Protein AF-A0A7S3ADH3-F1 (afdb_monomer_lite)

Radius of gyration: 19.25 Å; chains: 1; bounding box: 58×41×51 Å

InterPro domains:
  IPR013261 Mitochondrial import inner membrane translocase subunit Tim21 [PF08294] (27-129)
  IPR038552 Tim21 IMS domain superfamily [G3DSA:3.10.450.320] (25-137)

Sequence (156 aa):
VIGAVSALLIIASGVYASRLLTFHVDDVYRAALRELRKHEQVEKALGGVWHPGAFRGYAIESMSDALAGSERRARSSFFEAPSRRIQMIFMVKGMDTDGLVSLEAHKRGGSYIFEMLSIDIRGTDEHYFILGDDDHPLFPEVGELLESIQKGSKNR

Organism: NCBI:txid156174

Secondary structure (DSSP, 8-state):
-HHHHHHHHHHHHHHHHHHHH---HHHHHHHHHHHHTT-HHHHHHTTS--EEEEEEEEEE--HHHHHH--TT---S-TTSPPPPEEEEEEEEE-SS-EEEEEEEEEEETTEEEEEEEEEEETTSS-EEEEES-TTSTHHHHHHHHHHHHHHHHHT-

Structure (mmCIF, N/CA/C/O backbone):
data_AF-A0A7S3ADH3-F1
#
_entry.id   AF-A0A7S3ADH3-F1
#
loop_
_atom_site.group_PDB
_atom_site.id
_atom_site.type_symbol
_atom_site.label_atom_id
_atom_site.label_alt_id
_atom_site.label_comp_id
_atom_site.label_asym_id
_atom_site.label_entity_id
_atom_site.label_seq_id
_atom_site.pdbx_PDB_ins_code
_atom_site.Cartn_x
_atom_site.Cartn_y
_atom_site.Cartn_z
_atom_site.occupancy
_atom_site.B_iso_or_equiv
_atom_site.auth_seq_id
_atom_site.auth_comp_id
_atom_site.auth_asym_id
_atom_site.auth_atom_id
_atom_site.pdbx_PDB_model_num
ATOM 1 N N . VAL A 1 1 ? 27.339 -21.365 -33.118 1.00 62.41 1 VAL A N 1
ATOM 2 C CA . VAL A 1 1 ? 27.371 -21.482 -31.636 1.00 62.41 1 VAL A CA 1
ATOM 3 C C . VAL A 1 1 ? 27.458 -20.116 -30.952 1.00 62.41 1 VAL A C 1
ATOM 5 O O . VAL A 1 1 ? 26.611 -19.842 -30.117 1.00 62.41 1 VAL A O 1
ATOM 8 N N . ILE A 1 2 ? 28.375 -19.221 -31.350 1.00 69.31 2 ILE A N 1
ATOM 9 C CA . ILE A 1 2 ? 28.542 -17.882 -30.734 1.00 69.31 2 ILE A CA 1
ATOM 10 C C . ILE A 1 2 ? 27.251 -17.037 -30.785 1.00 69.31 2 ILE A C 1
ATOM 12 O O . ILE A 1 2 ? 26.812 -16.542 -29.754 1.00 69.31 2 ILE A O 1
ATOM 16 N N . GLY A 1 3 ? 26.571 -16.967 -31.937 1.00 80.81 3 GLY A N 1
ATOM 17 C CA . GLY A 1 3 ? 25.329 -16.187 -32.070 1.00 80.81 3 GLY A CA 1
ATOM 18 C C . GLY A 1 3 ? 24.170 -16.659 -31.179 1.00 80.81 3 GLY A C 1
ATOM 19 O O . GLY A 1 3 ? 23.378 -15.839 -30.728 1.00 80.81 3 GLY A O 1
ATOM 20 N N . ALA A 1 4 ? 24.100 -17.958 -30.862 1.00 85.25 4 ALA A N 1
ATOM 21 C CA . ALA A 1 4 ? 23.067 -18.500 -29.978 1.00 85.25 4 ALA A CA 1
ATOM 22 C C . ALA A 1 4 ? 23.310 -18.105 -28.511 1.00 85.25 4 ALA A C 1
ATOM 24 O O . ALA A 1 4 ? 22.374 -17.732 -27.811 1.00 85.25 4 ALA A O 1
ATOM 25 N N . VAL A 1 5 ? 24.571 -18.120 -28.064 1.00 86.75 5 VAL A N 1
ATOM 26 C CA . VAL A 1 5 ? 24.950 -17.692 -26.706 1.00 86.75 5 VAL A CA 1
ATOM 27 C C . VAL A 1 5 ? 24.724 -16.189 -26.530 1.00 86.75 5 VAL A C 1
ATOM 29 O O . VAL A 1 5 ? 24.142 -15.767 -25.533 1.00 86.75 5 VAL A O 1
ATOM 32 N N . SER A 1 6 ? 25.110 -15.378 -27.518 1.00 85.81 6 SER A N 1
ATOM 33 C CA . SER A 1 6 ? 24.871 -13.930 -27.493 1.00 85.81 6 SER A CA 1
ATOM 34 C C . SER A 1 6 ? 23.378 -13.591 -27.465 1.00 85.81 6 SER A C 1
ATOM 36 O O . SER A 1 6 ? 22.959 -12.750 -26.672 1.00 85.81 6 SER A O 1
ATOM 38 N N . ALA A 1 7 ? 22.556 -14.275 -28.269 1.00 87.88 7 ALA A N 1
ATOM 39 C CA . ALA A 1 7 ? 21.107 -14.082 -28.262 1.00 87.88 7 ALA A CA 1
ATOM 40 C C . ALA A 1 7 ? 20.486 -14.431 -26.898 1.00 87.88 7 ALA A C 1
ATOM 42 O O . ALA A 1 7 ? 19.675 -13.663 -26.382 1.00 87.88 7 ALA A O 1
ATOM 43 N N . LEU A 1 8 ? 20.908 -15.538 -26.276 1.00 90.44 8 LEU A N 1
ATOM 44 C CA . LEU A 1 8 ? 20.443 -15.931 -24.942 1.00 90.44 8 LEU A CA 1
ATOM 45 C C . LEU A 1 8 ? 20.787 -14.890 -23.875 1.00 90.44 8 LEU A C 1
ATOM 47 O O . LEU A 1 8 ? 19.935 -14.580 -23.045 1.00 90.44 8 LEU A O 1
ATOM 51 N N . LEU A 1 9 ? 21.992 -14.316 -23.909 1.00 90.75 9 LEU A N 1
ATOM 52 C CA . LEU A 1 9 ? 22.392 -13.268 -22.965 1.00 90.75 9 LEU A CA 1
ATOM 53 C C . LEU A 1 9 ? 21.548 -12.001 -23.124 1.00 90.75 9 LEU A C 1
ATOM 55 O O . LEU A 1 9 ? 21.112 -11.434 -22.122 1.00 90.75 9 LEU A O 1
ATOM 59 N N . ILE A 1 10 ? 21.274 -11.578 -24.362 1.00 91.62 10 ILE A N 1
ATOM 60 C CA . ILE A 1 10 ? 20.431 -10.405 -24.640 1.00 91.62 10 ILE A CA 1
ATOM 61 C C . ILE A 1 10 ? 19.005 -10.647 -24.138 1.00 91.62 10 ILE A C 1
ATOM 63 O O . ILE A 1 10 ? 18.451 -9.802 -23.438 1.00 91.62 10 ILE A O 1
ATOM 67 N N . ILE A 1 11 ? 18.428 -11.817 -24.433 1.00 90.88 11 ILE A N 1
ATOM 68 C CA . ILE A 1 11 ? 17.082 -12.185 -23.976 1.00 90.88 11 ILE A CA 1
ATOM 69 C C . ILE A 1 11 ? 17.031 -12.241 -22.446 1.00 90.88 11 ILE A C 1
ATOM 71 O O . ILE A 1 11 ? 16.147 -11.635 -21.842 1.00 90.88 11 ILE A O 1
ATOM 75 N N . ALA A 1 12 ? 17.989 -12.916 -21.806 1.00 89.94 12 ALA A N 1
ATOM 76 C CA . ALA A 1 12 ? 18.052 -13.026 -20.352 1.00 89.94 12 ALA A CA 1
ATOM 77 C C . ALA A 1 12 ? 18.183 -11.650 -19.684 1.00 89.94 12 ALA A C 1
ATOM 79 O O . ALA A 1 12 ? 17.471 -11.359 -18.723 1.00 89.94 12 ALA A O 1
ATOM 80 N N . SER A 1 13 ? 19.029 -10.778 -20.236 1.00 87.56 13 SER A N 1
ATOM 81 C CA . SER A 1 13 ? 19.212 -9.407 -19.749 1.00 87.56 13 SER A CA 1
ATOM 82 C C . SER A 1 13 ? 17.943 -8.575 -19.928 1.00 87.56 13 SER A C 1
ATOM 84 O O . SER A 1 13 ? 17.541 -7.868 -19.007 1.00 87.56 13 SER A O 1
ATOM 86 N N . GLY A 1 14 ? 17.264 -8.707 -21.072 1.00 85.75 14 GLY A N 1
ATOM 87 C CA . GLY A 1 14 ? 15.992 -8.039 -21.343 1.00 85.75 14 GLY A CA 1
ATOM 88 C C . GLY A 1 14 ? 14.877 -8.472 -20.388 1.00 85.75 14 GLY A C 1
ATOM 89 O O . GLY A 1 14 ? 14.172 -7.624 -19.846 1.00 85.75 14 GLY A O 1
ATOM 90 N N . VAL A 1 15 ? 14.751 -9.775 -20.116 1.00 86.12 15 VAL A N 1
ATOM 91 C CA . VAL A 1 15 ? 13.777 -10.317 -19.149 1.00 86.12 15 VAL A CA 1
ATOM 92 C C . VAL A 1 15 ? 14.113 -9.896 -17.717 1.00 86.12 15 VAL A C 1
ATOM 94 O O . VAL A 1 15 ? 13.219 -9.597 -16.926 1.00 86.12 15 VAL A O 1
ATOM 97 N N . TYR A 1 16 ? 15.395 -9.856 -17.357 1.00 83.12 16 TYR A N 1
ATOM 98 C CA . TYR A 1 16 ? 15.817 -9.395 -16.038 1.00 83.12 16 TYR A CA 1
ATOM 99 C C . TYR A 1 16 ? 15.515 -7.903 -15.843 1.00 83.12 16 TYR A C 1
ATOM 101 O O . TYR A 1 16 ? 14.894 -7.520 -14.850 1.00 83.12 16 TYR A O 1
ATOM 109 N N . ALA A 1 17 ? 15.866 -7.073 -16.827 1.00 77.31 17 ALA A N 1
ATOM 110 C CA . ALA A 1 17 ? 15.563 -5.648 -16.820 1.00 77.31 17 ALA A CA 1
ATOM 111 C C . ALA A 1 17 ? 14.049 -5.391 -16.779 1.00 77.31 17 ALA A C 1
ATOM 113 O O . ALA A 1 17 ? 13.596 -4.565 -15.987 1.00 77.31 17 ALA A O 1
ATOM 114 N N . SER A 1 18 ? 13.250 -6.135 -17.556 1.00 77.06 18 SER A N 1
ATOM 115 C CA . SER A 1 18 ? 11.793 -5.986 -17.524 1.00 77.06 18 SER A CA 1
ATOM 116 C C . SER A 1 18 ? 11.234 -6.311 -16.142 1.00 77.06 18 SER A C 1
ATOM 118 O O . SER A 1 18 ? 10.455 -5.534 -15.613 1.00 77.06 18 SER A O 1
ATOM 120 N N . ARG A 1 19 ? 11.698 -7.366 -15.465 1.00 76.00 19 ARG A N 1
ATOM 121 C CA . ARG A 1 19 ? 11.253 -7.674 -14.093 1.00 76.00 19 ARG A CA 1
ATOM 122 C C . ARG A 1 19 ? 11.593 -6.585 -13.078 1.00 76.00 19 ARG A C 1
ATOM 124 O O . ARG A 1 19 ? 10.809 -6.357 -12.155 1.00 76.00 19 ARG A O 1
ATOM 131 N N . LEU A 1 20 ? 12.737 -5.920 -13.224 1.00 74.38 20 LEU A N 1
ATOM 132 C CA . LEU A 1 20 ? 13.128 -4.822 -12.338 1.00 74.38 20 LEU A CA 1
ATOM 133 C C . LEU A 1 20 ? 12.287 -3.561 -12.570 1.00 74.38 20 LEU A C 1
ATOM 135 O O . LEU A 1 20 ? 11.984 -2.859 -11.607 1.00 74.38 20 LEU A O 1
ATOM 139 N N . LEU A 1 21 ? 11.878 -3.304 -13.814 1.00 69.06 21 LEU A N 1
ATOM 140 C CA . LEU A 1 21 ? 11.165 -2.087 -14.210 1.00 69.06 21 LEU A CA 1
ATOM 141 C C . LEU A 1 21 ? 9.637 -2.238 -14.194 1.00 69.06 21 LEU A C 1
ATOM 143 O O . LEU A 1 21 ? 8.922 -1.281 -13.905 1.00 69.06 21 LEU A O 1
ATOM 147 N N . THR A 1 22 ? 9.115 -3.429 -14.492 1.00 73.62 22 THR A N 1
ATOM 148 C CA . THR A 1 22 ? 7.675 -3.683 -14.548 1.00 73.62 22 THR A CA 1
ATOM 149 C C . THR A 1 22 ? 7.086 -3.644 -13.147 1.00 73.62 22 THR A C 1
ATOM 151 O O . THR A 1 22 ? 7.543 -4.319 -12.220 1.00 73.62 22 THR A O 1
ATOM 154 N N . PHE A 1 23 ? 6.043 -2.838 -13.007 1.00 80.25 23 PHE A N 1
ATOM 155 C CA . PHE A 1 23 ? 5.327 -2.612 -11.769 1.00 80.25 23 PHE A CA 1
ATOM 156 C C . PHE A 1 23 ? 4.114 -3.546 -11.689 1.00 80.25 23 PHE A C 1
ATOM 158 O O . PHE A 1 23 ? 3.203 -3.429 -12.506 1.00 80.25 23 PHE A O 1
ATOM 165 N N . HIS A 1 24 ? 4.083 -4.454 -10.709 1.00 87.56 24 HIS A N 1
ATOM 166 C CA . HIS A 1 24 ? 2.918 -5.305 -10.449 1.00 87.56 24 HIS A CA 1
ATOM 167 C C . HIS A 1 24 ? 2.232 -4.896 -9.149 1.00 87.56 24 HIS A C 1
ATOM 169 O O . HIS A 1 24 ? 2.861 -4.850 -8.091 1.00 87.56 24 HIS A O 1
ATOM 175 N N . VAL A 1 25 ? 0.928 -4.637 -9.243 1.00 91.00 25 VAL A N 1
ATOM 176 C CA . VAL A 1 25 ? 0.067 -4.239 -8.120 1.00 91.00 25 VAL A CA 1
ATOM 177 C C . VAL A 1 25 ? -0.003 -5.340 -7.059 1.00 91.00 25 VAL A C 1
ATOM 179 O O . VAL A 1 25 ? 0.103 -5.064 -5.867 1.00 91.00 25 VAL A O 1
ATOM 182 N N . ASP A 1 26 ? -0.118 -6.599 -7.490 1.00 93.00 26 ASP A N 1
ATOM 183 C CA . ASP A 1 26 ? -0.194 -7.746 -6.580 1.00 93.00 26 ASP A CA 1
ATOM 184 C C . ASP A 1 26 ? 1.076 -7.923 -5.738 1.00 93.00 26 ASP A C 1
ATOM 186 O O . ASP A 1 26 ? 1.000 -8.359 -4.589 1.00 93.00 26 ASP A O 1
ATOM 190 N N . ASP A 1 27 ? 2.241 -7.563 -6.276 1.00 93.31 27 ASP A N 1
ATOM 191 C CA . ASP A 1 27 ? 3.505 -7.668 -5.549 1.00 93.31 27 ASP A CA 1
ATOM 192 C C . ASP A 1 27 ? 3.617 -6.596 -4.456 1.00 93.31 27 ASP A C 1
ATOM 194 O O . ASP A 1 27 ? 4.074 -6.912 -3.356 1.00 93.31 27 ASP A O 1
ATOM 198 N N . VAL A 1 28 ? 3.139 -5.369 -4.721 1.00 94.56 28 VAL A N 1
ATOM 199 C CA . VAL A 1 28 ? 3.030 -4.297 -3.710 1.00 94.56 28 VAL A CA 1
ATOM 200 C C . VAL A 1 28 ? 2.106 -4.748 -2.592 1.00 94.56 28 VAL A C 1
ATOM 202 O O . VAL A 1 28 ? 2.472 -4.694 -1.424 1.00 94.56 28 VAL A O 1
ATOM 205 N N . TYR A 1 29 ? 0.926 -5.249 -2.955 1.00 95.88 29 TYR A N 1
ATOM 206 C CA . TYR A 1 29 ? -0.069 -5.727 -2.005 1.00 95.88 29 TYR A CA 1
ATOM 207 C C . TYR A 1 29 ? 0.490 -6.839 -1.109 1.00 95.88 29 TYR A C 1
ATOM 209 O O . TYR A 1 29 ? 0.395 -6.780 0.115 1.00 95.88 29 TYR A O 1
ATOM 217 N N . ARG A 1 30 ? 1.161 -7.836 -1.699 1.00 95.69 30 ARG A N 1
ATOM 218 C CA . ARG A 1 30 ? 1.825 -8.903 -0.936 1.00 95.69 30 ARG A CA 1
ATOM 219 C C . ARG A 1 30 ? 2.966 -8.374 -0.070 1.00 95.69 30 ARG A C 1
ATOM 221 O O . ARG A 1 30 ? 3.176 -8.908 1.015 1.00 95.69 30 ARG A O 1
ATOM 228 N N . ALA A 1 31 ? 3.721 -7.382 -0.540 1.00 95.81 31 ALA A N 1
ATOM 229 C CA . ALA A 1 31 ? 4.768 -6.742 0.249 1.00 95.81 31 ALA A CA 1
ATOM 230 C C . ALA A 1 31 ? 4.181 -5.997 1.453 1.00 95.81 31 ALA A C 1
ATOM 232 O O . ALA A 1 31 ? 4.672 -6.199 2.556 1.00 95.81 31 ALA A O 1
ATOM 233 N N . ALA A 1 32 ? 3.086 -5.259 1.265 1.00 97.00 32 ALA A N 1
ATOM 234 C CA . ALA A 1 32 ? 2.389 -4.550 2.331 1.00 97.00 32 ALA A CA 1
ATOM 235 C C . ALA A 1 32 ? 1.861 -5.527 3.386 1.00 97.00 32 ALA A C 1
ATOM 237 O O . ALA A 1 32 ? 2.134 -5.367 4.568 1.00 97.00 32 ALA A O 1
ATOM 238 N N . LEU A 1 33 ? 1.201 -6.612 2.965 1.00 96.88 33 LEU A N 1
ATOM 239 C CA . LEU A 1 33 ? 0.739 -7.659 3.881 1.00 96.88 33 LEU A CA 1
ATOM 240 C C . LEU A 1 33 ? 1.882 -8.305 4.672 1.00 96.88 33 LEU A C 1
ATOM 242 O O . LEU A 1 33 ? 1.723 -8.595 5.855 1.00 96.88 33 LEU A O 1
ATOM 246 N N . ARG A 1 34 ? 3.027 -8.564 4.026 1.00 96.31 34 ARG A N 1
ATOM 247 C CA . ARG A 1 34 ? 4.214 -9.083 4.720 1.00 96.31 34 ARG A CA 1
ATOM 248 C C . ARG A 1 34 ? 4.761 -8.080 5.721 1.00 96.31 34 ARG A C 1
ATOM 250 O O . ARG A 1 34 ? 5.217 -8.514 6.769 1.00 96.31 34 ARG A O 1
ATOM 257 N N . GLU A 1 35 ? 4.733 -6.793 5.391 1.00 96.44 35 GLU A N 1
ATOM 258 C CA . GLU A 1 35 ? 5.183 -5.744 6.297 1.00 96.44 35 GLU A CA 1
ATOM 259 C C . GLU A 1 35 ? 4.263 -5.657 7.509 1.00 96.44 35 GLU A C 1
ATOM 261 O O . GLU A 1 35 ? 4.738 -5.859 8.615 1.00 96.44 35 GLU A O 1
ATOM 266 N N . LEU A 1 36 ? 2.946 -5.530 7.313 1.00 96.06 36 LEU A N 1
ATOM 267 C CA . LEU A 1 36 ? 1.950 -5.487 8.394 1.00 96.06 36 LEU A CA 1
ATOM 268 C C . LEU A 1 36 ? 2.099 -6.642 9.394 1.00 96.06 36 LEU A C 1
ATOM 270 O O . LEU A 1 36 ? 2.010 -6.436 10.599 1.00 96.06 36 LEU A O 1
ATOM 274 N N . ARG A 1 37 ? 2.385 -7.857 8.907 1.00 94.94 37 ARG A N 1
ATOM 275 C CA . ARG A 1 37 ? 2.577 -9.053 9.748 1.00 94.94 37 ARG A CA 1
ATOM 276 C C . ARG A 1 37 ? 3.803 -9.006 10.659 1.00 94.94 37 ARG A C 1
ATOM 278 O O . ARG A 1 37 ? 3.905 -9.841 11.548 1.00 94.94 37 ARG A O 1
ATOM 285 N N . LYS A 1 38 ? 4.749 -8.095 10.434 1.00 95.75 38 LYS A N 1
ATOM 286 C CA . LYS A 1 38 ? 5.918 -7.930 11.310 1.00 95.75 38 LYS A CA 1
ATOM 287 C C . LYS A 1 38 ? 5.606 -7.097 12.553 1.00 95.75 38 LYS A C 1
ATOM 289 O O . LYS A 1 38 ? 6.403 -7.109 13.486 1.00 95.75 38 LYS A O 1
ATOM 294 N N . HIS A 1 39 ? 4.498 -6.354 12.561 1.00 94.38 39 HIS A N 1
ATOM 295 C CA . HIS A 1 39 ? 4.193 -5.384 13.607 1.00 94.38 39 HIS A CA 1
ATOM 296 C C . HIS A 1 39 ? 3.145 -5.936 14.575 1.00 94.38 39 HIS A C 1
ATOM 298 O O . HIS A 1 39 ? 1.964 -6.032 14.248 1.00 94.38 39 HIS A O 1
ATOM 304 N N . GLU A 1 40 ? 3.573 -6.230 15.803 1.00 94.06 40 GLU A N 1
ATOM 305 C CA . GLU A 1 40 ? 2.720 -6.794 16.861 1.00 94.06 40 GLU A CA 1
ATOM 306 C C . GLU A 1 40 ? 1.524 -5.888 17.206 1.00 94.06 40 GLU A C 1
ATOM 308 O O . GLU A 1 40 ? 0.452 -6.374 17.551 1.00 94.06 40 GLU A O 1
ATOM 313 N N . GLN A 1 41 ? 1.676 -4.566 17.070 1.00 92.69 41 GLN A N 1
ATOM 314 C CA . GLN A 1 41 ? 0.586 -3.606 17.283 1.00 92.69 41 GLN A CA 1
ATOM 315 C C . GLN A 1 41 ? -0.588 -3.817 16.315 1.00 92.69 41 GLN A C 1
ATOM 317 O O . GLN A 1 41 ? -1.736 -3.715 16.728 1.00 92.69 41 GLN A O 1
ATOM 322 N N . VAL A 1 42 ? -0.311 -4.197 15.060 1.00 93.38 42 VAL A N 1
ATOM 323 C CA . VAL A 1 42 ? -1.347 -4.509 14.061 1.00 93.38 42 VAL A CA 1
ATOM 324 C C . VAL A 1 42 ? -2.071 -5.792 14.443 1.00 93.38 42 VAL A C 1
ATOM 326 O O . VAL A 1 42 ? -3.292 -5.865 14.374 1.00 93.38 42 VAL A O 1
ATOM 329 N N . GLU A 1 43 ? -1.314 -6.803 14.867 1.00 93.38 43 GLU A N 1
ATOM 330 C CA . GLU A 1 43 ? -1.874 -8.080 15.299 1.00 93.38 43 GLU A CA 1
ATOM 331 C C . GLU A 1 43 ? -2.792 -7.897 16.515 1.00 93.38 43 GLU A C 1
ATOM 333 O O . GLU A 1 43 ? -3.927 -8.361 16.505 1.00 93.38 43 GLU A O 1
ATOM 338 N N . LYS A 1 44 ? -2.349 -7.142 17.526 1.00 93.19 44 LYS A N 1
ATOM 339 C CA . LYS A 1 44 ? -3.151 -6.835 18.720 1.00 93.19 44 LYS A CA 1
ATOM 340 C C . LYS A 1 44 ? -4.412 -6.048 18.392 1.00 93.19 44 LYS A C 1
ATOM 342 O O . LYS A 1 44 ? -5.481 -6.426 18.858 1.00 93.19 44 LYS A O 1
ATOM 347 N N . ALA A 1 45 ? -4.294 -4.998 17.582 1.00 93.12 45 ALA A N 1
ATOM 348 C CA . ALA A 1 45 ? -5.428 -4.153 17.224 1.00 93.12 45 ALA A CA 1
ATOM 349 C C . ALA A 1 45 ? -6.523 -4.921 16.462 1.00 93.12 45 ALA A C 1
ATOM 351 O O . ALA A 1 45 ? -7.704 -4.623 16.613 1.00 93.12 45 ALA A O 1
ATOM 352 N N . LEU A 1 46 ? -6.138 -5.941 15.686 1.00 94.19 46 LEU A N 1
ATOM 353 C CA . LEU A 1 46 ? -7.049 -6.796 14.917 1.00 94.19 46 LEU A CA 1
ATOM 354 C C . LEU A 1 46 ? -7.533 -8.046 15.685 1.00 94.19 46 LEU A C 1
ATOM 356 O O . LEU A 1 46 ? -8.273 -8.859 15.124 1.00 94.19 46 LEU A O 1
ATOM 360 N N . GLY A 1 47 ? -7.140 -8.228 16.950 1.00 91.75 47 GLY A N 1
ATOM 361 C CA . GLY A 1 47 ? -7.566 -9.370 17.771 1.00 91.75 47 GLY A CA 1
ATOM 362 C C . GLY A 1 47 ? -6.777 -10.663 17.537 1.00 91.75 47 GLY A C 1
ATOM 363 O O . GLY A 1 47 ? -7.309 -11.764 17.672 1.00 91.75 47 GLY A O 1
ATOM 364 N N . GLY A 1 48 ? -5.507 -10.557 17.149 1.00 91.44 48 GLY A N 1
ATOM 365 C CA . GLY A 1 48 ? -4.640 -11.696 16.863 1.00 91.44 48 GLY A CA 1
ATOM 366 C C . GLY A 1 48 ? -4.612 -12.028 15.374 1.00 91.44 48 GLY A C 1
ATOM 367 O O . GLY A 1 48 ? -4.098 -11.275 14.547 1.00 91.44 48 GLY A O 1
ATOM 368 N N . VAL A 1 49 ? -5.160 -13.187 15.008 1.00 90.50 49 VAL A N 1
ATOM 369 C CA . VAL A 1 49 ? -5.107 -13.673 13.625 1.00 90.50 49 VAL A CA 1
ATOM 370 C C . VAL A 1 49 ? -6.010 -12.829 12.730 1.00 90.50 49 VAL A C 1
ATOM 372 O O . VAL A 1 49 ? -7.204 -12.694 12.975 1.00 90.50 49 VAL A O 1
ATOM 375 N N . TRP A 1 50 ? -5.460 -12.330 11.627 1.00 95.69 50 TRP A N 1
ATOM 376 C CA . TRP A 1 50 ? -6.212 -11.567 10.638 1.00 95.69 50 TRP A CA 1
ATOM 377 C C . TRP A 1 50 ? -5.925 -12.054 9.220 1.00 95.69 50 TRP A C 1
ATOM 379 O O . TRP A 1 50 ? -4.880 -12.646 8.921 1.00 95.69 50 TRP A O 1
ATOM 389 N N . HIS A 1 51 ? -6.865 -11.799 8.314 1.00 95.50 51 HIS A N 1
ATOM 390 C CA . HIS A 1 51 ? -6.735 -12.147 6.908 1.00 95.50 51 HIS A CA 1
ATOM 391 C C . HIS A 1 51 ? -7.040 -10.956 5.996 1.00 95.50 51 HIS A C 1
ATOM 393 O O . HIS A 1 51 ? -7.752 -10.027 6.378 1.00 95.50 51 HIS A O 1
ATOM 399 N N . PRO A 1 52 ? -6.515 -10.950 4.762 1.00 95.50 52 PRO A N 1
ATOM 400 C CA . PRO A 1 52 ? -6.837 -9.890 3.826 1.00 95.50 52 PRO A CA 1
ATOM 401 C C . PRO A 1 52 ? -8.316 -9.945 3.416 1.00 95.50 52 PRO A C 1
ATOM 403 O O . PRO A 1 52 ? -8.905 -11.023 3.291 1.00 95.50 52 PRO A O 1
ATOM 406 N N . GLY A 1 53 ? -8.920 -8.777 3.218 1.00 93.25 53 GLY A N 1
ATOM 407 C CA . GLY A 1 53 ? -10.271 -8.637 2.687 1.00 93.25 53 GLY A CA 1
ATOM 408 C C . GLY A 1 53 ? -10.324 -8.800 1.165 1.00 93.25 53 GLY A C 1
ATOM 409 O O . GLY A 1 53 ? -9.304 -8.803 0.478 1.00 93.25 53 GLY A O 1
ATOM 410 N N . ALA A 1 54 ? -11.540 -8.912 0.628 1.00 90.31 54 ALA A N 1
ATOM 411 C CA . ALA A 1 54 ? -11.761 -9.074 -0.812 1.00 90.31 54 ALA A CA 1
ATOM 412 C C . ALA A 1 54 ? -11.609 -7.764 -1.611 1.00 90.31 54 ALA A C 1
ATOM 414 O O . ALA A 1 54 ? -11.317 -7.799 -2.805 1.00 90.31 54 ALA A O 1
ATOM 415 N N . PHE A 1 55 ? -11.828 -6.612 -0.969 1.00 91.00 55 PHE A N 1
ATOM 416 C CA . PHE A 1 55 ? -11.811 -5.308 -1.629 1.00 91.00 55 PHE A CA 1
ATOM 417 C C . PHE A 1 55 ? -10.428 -4.653 -1.577 1.00 91.00 55 PHE A C 1
ATOM 419 O O . PHE A 1 55 ? -9.796 -4.591 -0.519 1.00 91.00 55 PHE A O 1
ATOM 426 N N . ARG A 1 56 ? -10.008 -4.114 -2.726 1.00 94.06 56 ARG A N 1
ATOM 427 C CA . ARG A 1 56 ? -8.805 -3.298 -2.898 1.00 94.06 56 ARG A CA 1
ATOM 428 C C . ARG A 1 56 ? -9.045 -2.243 -3.974 1.00 94.06 56 ARG A C 1
ATOM 430 O O . ARG A 1 56 ? -9.53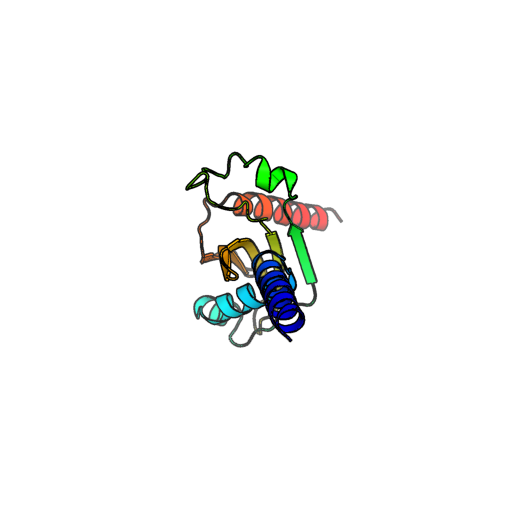2 -2.571 -5.055 1.00 94.06 56 ARG A O 1
ATOM 437 N N . GLY A 1 57 ? -8.687 -1.003 -3.678 1.00 93.75 57 GLY A N 1
ATOM 438 C CA . GLY A 1 57 ? -8.657 0.109 -4.621 1.00 93.75 57 GLY A CA 1
ATOM 439 C C . GLY A 1 57 ? -7.221 0.580 -4.801 1.00 93.75 57 GLY A C 1
ATOM 440 O O . GLY A 1 57 ? -6.443 0.559 -3.850 1.00 93.75 57 GLY A O 1
ATOM 441 N N . TYR A 1 58 ? -6.844 0.969 -6.015 1.00 94.19 58 TYR A N 1
ATOM 442 C CA . TYR A 1 58 ? -5.520 1.529 -6.253 1.00 94.19 58 TYR A CA 1
ATOM 443 C C . TYR A 1 58 ? -5.525 2.543 -7.391 1.00 94.19 58 TYR A C 1
ATOM 445 O O . TYR A 1 58 ? -6.305 2.433 -8.338 1.00 94.19 58 TYR A O 1
ATOM 453 N N . ALA A 1 59 ? -4.594 3.484 -7.310 1.00 90.56 59 ALA A N 1
ATOM 454 C CA . ALA A 1 59 ? -4.251 4.418 -8.367 1.00 90.56 59 ALA A CA 1
ATOM 455 C C . ALA A 1 59 ? -2.750 4.309 -8.636 1.00 90.56 59 ALA A C 1
ATOM 457 O O . ALA A 1 59 ? -1.946 4.267 -7.707 1.00 90.56 59 ALA A O 1
ATOM 458 N N . ILE A 1 60 ? -2.368 4.222 -9.911 1.00 88.25 60 ILE A N 1
ATOM 459 C CA . ILE A 1 60 ? -0.959 4.213 -10.313 1.00 88.25 60 ILE A CA 1
ATOM 460 C C . ILE A 1 60 ? -0.675 5.524 -11.023 1.00 88.25 60 ILE A C 1
ATOM 462 O O . ILE A 1 60 ? -1.337 5.840 -12.011 1.00 88.25 60 ILE A O 1
ATOM 466 N N . GLU A 1 61 ? 0.355 6.224 -10.562 1.00 82.81 61 GLU A N 1
ATOM 467 C CA . GLU A 1 61 ? 0.888 7.417 -11.210 1.00 82.81 61 GLU A CA 1
ATOM 468 C C . GLU A 1 61 ? 1.167 7.131 -12.696 1.00 82.81 61 GLU A C 1
ATOM 470 O O . GLU A 1 61 ? 1.630 6.039 -13.072 1.00 82.81 61 GLU A O 1
ATOM 475 N N . SER A 1 62 ? 0.857 8.087 -13.573 1.00 78.75 62 SER A N 1
ATOM 476 C CA . SER A 1 62 ? 1.157 7.940 -14.994 1.00 78.75 62 SER A CA 1
ATOM 477 C C . SER A 1 62 ? 2.668 8.054 -15.243 1.00 78.75 62 SER A C 1
ATOM 479 O O . SER A 1 62 ? 3.424 8.577 -14.425 1.00 78.75 62 SER A O 1
ATOM 481 N N . MET A 1 63 ? 3.148 7.547 -16.384 1.00 72.25 63 MET A N 1
ATOM 482 C CA . MET A 1 63 ? 4.572 7.676 -16.721 1.00 72.25 63 MET A CA 1
ATOM 483 C C . MET A 1 63 ? 4.968 9.140 -16.966 1.00 72.25 63 MET A C 1
ATOM 485 O O . MET A 1 63 ? 6.087 9.526 -16.640 1.00 72.25 63 MET A O 1
ATOM 489 N N . SER A 1 64 ? 4.062 9.956 -17.516 1.00 71.44 64 SER A N 1
ATOM 490 C CA . SER A 1 64 ? 4.290 11.391 -17.710 1.00 71.44 64 SER A CA 1
ATOM 491 C C . SER A 1 64 ? 4.423 12.127 -16.383 1.00 71.44 64 SER A C 1
ATOM 493 O O . SER A 1 64 ? 5.325 12.950 -16.260 1.00 71.44 64 SER A O 1
ATOM 495 N N . ASP A 1 65 ? 3.612 11.784 -15.381 1.00 73.38 65 ASP A N 1
ATOM 496 C CA . ASP A 1 65 ? 3.675 12.423 -14.058 1.00 73.38 65 ASP A CA 1
ATOM 497 C C . ASP A 1 65 ? 4.962 12.020 -13.323 1.00 73.38 65 ASP A C 1
ATOM 499 O O . ASP A 1 65 ? 5.698 12.872 -12.818 1.00 73.38 65 ASP A O 1
ATOM 503 N N . ALA A 1 66 ? 5.324 10.732 -13.398 1.00 72.81 66 ALA A N 1
ATOM 504 C CA . ALA A 1 66 ? 6.583 10.232 -12.851 1.00 72.81 66 ALA A CA 1
ATOM 505 C C . ALA A 1 66 ? 7.817 10.896 -13.503 1.00 72.81 66 ALA A C 1
ATOM 507 O O . ALA A 1 66 ? 8.845 11.088 -12.848 1.00 72.81 66 ALA A O 1
ATOM 508 N N . LEU A 1 67 ? 7.726 11.257 -14.791 1.00 70.38 67 LEU A N 1
ATOM 509 C CA . LEU A 1 67 ? 8.776 11.956 -15.541 1.00 70.38 67 LEU A CA 1
ATOM 510 C C . LEU A 1 67 ? 8.810 13.464 -15.277 1.00 70.38 67 LEU A C 1
ATOM 512 O O . LEU A 1 67 ? 9.904 14.022 -15.207 1.00 70.38 67 LEU A O 1
ATOM 516 N N . ALA A 1 68 ? 7.658 14.120 -15.142 1.00 65.44 68 ALA A N 1
ATOM 517 C CA . ALA A 1 68 ? 7.576 15.554 -14.873 1.00 65.44 68 ALA A CA 1
ATOM 518 C C . ALA A 1 68 ? 8.139 15.895 -13.486 1.00 65.44 68 ALA A C 1
ATOM 520 O O . ALA A 1 68 ? 8.777 16.932 -13.317 1.00 65.44 68 ALA A O 1
ATOM 521 N N . GLY A 1 69 ? 7.990 14.974 -12.528 1.00 57.03 69 GLY A N 1
ATOM 522 C CA . GLY A 1 69 ? 8.261 15.245 -11.124 1.00 57.03 69 GLY A CA 1
ATOM 523 C C . GLY A 1 69 ? 7.130 16.086 -10.532 1.00 57.03 69 GLY A C 1
ATOM 524 O O . GLY A 1 69 ? 6.759 17.123 -11.066 1.00 57.03 69 GLY A O 1
ATOM 525 N N . SER A 1 70 ? 6.547 15.624 -9.433 1.00 55.09 70 SER A N 1
ATOM 526 C CA . SER A 1 70 ? 5.553 16.382 -8.669 1.00 55.09 70 SER A CA 1
ATOM 527 C C . SER A 1 70 ? 6.236 17.342 -7.690 1.00 55.09 70 SER A C 1
ATOM 529 O O . SER A 1 70 ? 7.360 17.072 -7.273 1.00 55.09 70 SER A O 1
ATOM 531 N N . GLU A 1 71 ? 5.532 18.365 -7.192 1.00 51.34 71 GLU A N 1
ATOM 532 C CA . GLU A 1 71 ? 5.990 19.178 -6.041 1.00 51.34 71 GLU A CA 1
ATOM 533 C C . GLU A 1 71 ? 6.364 18.313 -4.818 1.00 51.34 71 GLU A C 1
ATOM 535 O O . GLU A 1 71 ? 7.243 18.668 -4.041 1.00 51.34 71 GLU A O 1
ATOM 540 N N . ARG A 1 72 ? 5.791 17.104 -4.719 1.00 54.47 72 ARG A N 1
ATOM 541 C CA . ARG A 1 72 ? 6.137 16.052 -3.743 1.00 54.47 72 ARG A CA 1
ATOM 542 C C . ARG A 1 72 ? 7.508 15.372 -3.980 1.00 54.47 72 ARG A C 1
ATOM 544 O O . ARG A 1 72 ? 7.821 14.387 -3.320 1.00 54.47 72 ARG A O 1
ATOM 551 N N . ARG A 1 73 ? 8.322 15.828 -4.946 1.00 57.72 73 ARG A N 1
ATOM 552 C CA . ARG A 1 73 ? 9.590 15.195 -5.369 1.00 57.72 73 ARG A CA 1
ATOM 553 C C . ARG A 1 73 ? 10.719 16.210 -5.569 1.00 57.72 73 ARG A C 1
ATOM 555 O O . ARG A 1 73 ? 10.847 16.816 -6.629 1.00 57.72 73 ARG A O 1
ATOM 562 N N . ALA A 1 74 ? 11.663 16.241 -4.633 1.00 47.72 74 ALA A N 1
ATOM 563 C CA . ALA A 1 74 ? 13.050 16.529 -4.985 1.00 47.72 74 ALA A CA 1
ATOM 564 C C . ALA A 1 74 ? 13.687 15.215 -5.469 1.00 47.72 74 ALA A C 1
ATOM 566 O O . ALA A 1 74 ? 13.809 14.263 -4.698 1.00 47.72 74 ALA A O 1
ATOM 567 N N . ARG A 1 75 ? 14.075 15.115 -6.749 1.00 53.66 75 ARG A N 1
ATOM 568 C CA . ARG A 1 75 ? 14.913 13.985 -7.190 1.00 53.66 75 ARG A CA 1
ATOM 569 C C . ARG A 1 75 ? 16.212 14.030 -6.393 1.00 53.66 75 ARG A C 1
ATOM 571 O O . ARG A 1 75 ? 16.889 15.054 -6.404 1.00 53.66 75 ARG A O 1
ATOM 578 N N . SER A 1 76 ? 16.583 12.921 -5.756 1.00 49.09 76 SER A N 1
ATOM 579 C CA . SER A 1 76 ? 17.855 12.850 -5.027 1.00 49.09 76 SER A CA 1
ATOM 580 C C . SER A 1 76 ? 19.060 12.958 -5.977 1.00 49.09 76 SER A C 1
ATOM 582 O O . SER A 1 76 ? 20.135 13.401 -5.581 1.00 49.09 76 SER A O 1
ATOM 584 N N . SER A 1 77 ? 18.874 12.597 -7.256 1.00 51.38 77 SER A N 1
ATOM 585 C CA . SER A 1 77 ? 19.868 12.726 -8.322 1.00 51.38 77 SER A CA 1
ATOM 586 C C . SER A 1 77 ? 19.224 12.680 -9.714 1.00 51.38 77 SER A C 1
ATOM 588 O O . SER A 1 77 ? 18.206 12.021 -9.924 1.00 51.38 77 SER A O 1
ATOM 590 N N . PHE A 1 78 ? 19.856 13.326 -10.699 1.00 52.81 78 PHE A N 1
ATOM 591 C CA . PHE A 1 78 ? 19.480 13.251 -12.119 1.00 52.81 78 PHE A CA 1
ATOM 592 C C . PHE A 1 78 ? 19.547 11.818 -12.684 1.00 52.81 78 PHE A C 1
ATOM 594 O O . PHE A 1 78 ? 18.846 11.500 -13.640 1.00 52.81 78 PHE A O 1
ATOM 601 N N . PHE A 1 79 ? 20.361 10.945 -12.078 1.00 53.84 79 PHE A N 1
ATOM 602 C CA . PHE A 1 79 ? 20.560 9.555 -12.513 1.00 53.84 79 PHE A CA 1
ATOM 603 C C . PHE A 1 79 ? 19.524 8.568 -11.960 1.00 53.84 79 PHE A C 1
A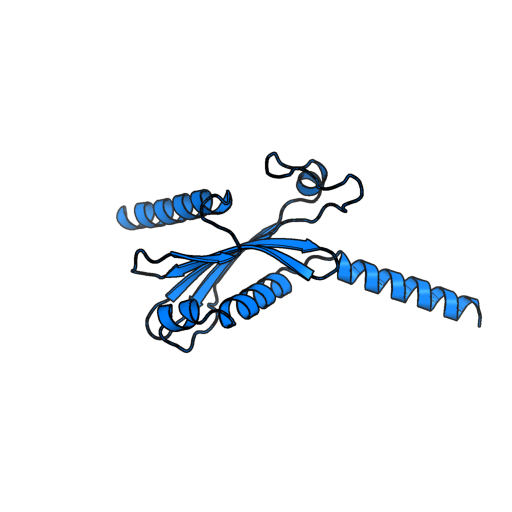TOM 605 O O . PHE A 1 79 ? 19.567 7.380 -12.284 1.00 53.84 79 PHE A O 1
ATOM 612 N N . GLU A 1 80 ? 18.606 9.022 -11.109 1.00 59.91 80 GLU A N 1
ATOM 613 C CA . GLU A 1 80 ? 17.562 8.168 -10.561 1.00 59.91 80 GLU A CA 1
ATOM 614 C C . GLU A 1 80 ? 16.462 7.951 -11.609 1.00 59.91 80 GLU A C 1
ATOM 616 O O . GLU A 1 80 ? 15.811 8.897 -12.055 1.00 59.91 80 GLU A O 1
ATOM 621 N N . ALA A 1 81 ? 16.274 6.696 -12.032 1.00 61.03 81 ALA A N 1
ATOM 622 C CA . ALA A 1 81 ? 15.205 6.348 -12.960 1.00 61.03 81 ALA A CA 1
ATOM 623 C C . ALA A 1 81 ? 13.841 6.706 -12.337 1.00 61.03 81 ALA A C 1
ATOM 625 O O . ALA A 1 81 ? 13.601 6.355 -11.178 1.00 61.03 81 ALA A O 1
ATOM 626 N N . PRO A 1 82 ? 12.940 7.370 -13.083 1.00 64.75 82 PRO A N 1
ATOM 627 C CA . PRO A 1 82 ? 11.614 7.708 -12.583 1.00 64.75 82 PRO A CA 1
ATOM 628 C C . PRO A 1 82 ? 10.870 6.423 -12.207 1.00 64.75 82 PRO A C 1
ATOM 630 O O . PRO A 1 82 ? 10.676 5.529 -13.034 1.00 64.75 82 PRO A O 1
ATOM 633 N N . SER A 1 83 ? 10.471 6.314 -10.941 1.00 73.62 83 SER A N 1
ATOM 634 C CA . SER A 1 83 ? 9.675 5.201 -10.433 1.00 73.62 83 SER A CA 1
ATOM 635 C C . SER A 1 83 ? 8.211 5.621 -10.369 1.00 73.62 83 SER A C 1
ATOM 637 O O . SER A 1 83 ? 7.872 6.649 -9.792 1.00 73.62 83 SER A O 1
ATOM 639 N N . ARG A 1 84 ? 7.311 4.838 -10.965 1.00 82.56 84 ARG A N 1
ATOM 640 C CA . ARG A 1 84 ? 5.872 5.087 -10.804 1.00 82.56 84 ARG A CA 1
ATOM 641 C C . ARG A 1 84 ? 5.475 4.798 -9.359 1.00 82.56 84 ARG A C 1
ATOM 643 O O . ARG A 1 84 ? 5.890 3.771 -8.810 1.00 82.56 84 ARG A O 1
ATOM 650 N N . ARG A 1 85 ? 4.671 5.681 -8.773 1.00 86.62 85 ARG A N 1
ATOM 651 C CA . ARG A 1 85 ? 4.052 5.462 -7.463 1.00 86.62 85 ARG A CA 1
ATOM 652 C C . ARG A 1 85 ? 2.721 4.738 -7.603 1.00 86.62 85 ARG A C 1
ATOM 654 O O . ARG A 1 85 ? 2.010 4.902 -8.596 1.00 86.62 85 ARG A O 1
ATOM 661 N N . ILE A 1 86 ? 2.392 3.935 -6.603 1.00 91.38 86 ILE A N 1
ATOM 662 C CA . ILE A 1 86 ? 1.049 3.412 -6.391 1.00 91.38 86 ILE A CA 1
ATOM 663 C C . ILE A 1 86 ? 0.530 3.926 -5.064 1.00 91.38 86 ILE A C 1
ATOM 665 O O . ILE A 1 86 ? 1.236 3.897 -4.058 1.00 91.38 86 ILE A O 1
ATOM 669 N N . GLN A 1 87 ? -0.726 4.326 -5.086 1.00 93.44 87 GLN A N 1
ATOM 670 C CA . GLN A 1 87 ? -1.525 4.569 -3.904 1.00 93.44 87 GLN A CA 1
ATOM 671 C C . GLN A 1 87 ? -2.525 3.427 -3.836 1.00 93.44 87 GLN A C 1
ATOM 673 O O . GLN A 1 87 ? -3.145 3.085 -4.850 1.00 93.44 87 GLN A O 1
ATOM 678 N N . MET A 1 88 ? -2.640 2.774 -2.689 1.00 95.38 88 MET A N 1
ATOM 679 C CA . MET A 1 88 ? -3.536 1.635 -2.538 1.00 95.38 88 MET A CA 1
ATOM 680 C C . MET A 1 88 ? -4.248 1.699 -1.201 1.00 95.38 88 MET A C 1
ATOM 682 O O . MET A 1 88 ? -3.629 1.956 -0.174 1.00 95.38 88 MET A O 1
ATOM 686 N N . ILE A 1 89 ? -5.539 1.388 -1.242 1.00 95.88 89 ILE A N 1
ATOM 687 C CA . ILE A 1 89 ? -6.348 1.119 -0.063 1.00 95.88 89 ILE A CA 1
ATOM 688 C C . ILE A 1 89 ? -6.897 -0.303 -0.130 1.00 95.88 89 ILE A C 1
ATOM 690 O O . ILE A 1 89 ? -7.320 -0.772 -1.193 1.00 95.88 89 ILE A O 1
ATOM 694 N N . PHE A 1 90 ? -6.898 -1.022 0.985 1.00 96.50 90 PHE A N 1
ATOM 695 C CA . PHE A 1 90 ? -7.516 -2.346 1.051 1.00 96.50 90 PHE A CA 1
ATOM 696 C C . PHE A 1 90 ? -7.958 -2.706 2.462 1.00 96.50 90 PHE A C 1
ATOM 698 O O . PHE A 1 90 ? -7.422 -2.217 3.447 1.00 96.50 90 PHE A O 1
ATOM 705 N N . MET A 1 91 ? -8.933 -3.605 2.556 1.00 96.06 91 MET A N 1
ATOM 706 C CA . MET A 1 91 ? -9.441 -4.066 3.846 1.00 96.06 91 MET A CA 1
ATOM 707 C C . MET A 1 91 ? -8.594 -5.214 4.400 1.00 96.06 91 MET A C 1
ATOM 709 O O . MET A 1 91 ? -8.189 -6.113 3.656 1.00 96.06 91 MET A O 1
ATOM 713 N N . VAL A 1 92 ? -8.433 -5.248 5.717 1.00 96.56 92 VAL A N 1
ATOM 714 C CA . VAL A 1 92 ? -8.022 -6.427 6.486 1.00 96.56 92 VAL A CA 1
ATOM 715 C C . VAL A 1 92 ? -9.127 -6.797 7.472 1.00 96.56 92 VAL A C 1
ATOM 717 O O . VAL A 1 92 ? -9.887 -5.948 7.930 1.00 96.56 92 VAL A O 1
ATOM 720 N N . LYS A 1 93 ? -9.269 -8.092 7.729 1.00 96.44 93 LYS A N 1
ATOM 721 C CA . LYS A 1 93 ? -10.325 -8.681 8.548 1.00 96.44 93 LYS A CA 1
ATOM 722 C C . LYS A 1 93 ? -9.676 -9.357 9.744 1.00 96.44 93 LYS A C 1
ATOM 724 O O . LYS A 1 93 ? -8.997 -10.370 9.565 1.00 96.44 93 LYS A O 1
ATOM 729 N N . GLY A 1 94 ? -9.824 -8.748 10.912 1.00 93.81 94 GLY A N 1
ATOM 730 C CA . GLY A 1 94 ? -9.402 -9.314 12.185 1.00 93.81 94 GLY A CA 1
ATOM 731 C C . GLY A 1 94 ? -10.485 -10.181 12.817 1.00 93.81 94 GLY A C 1
ATOM 732 O O . GLY A 1 94 ? -11.582 -10.328 12.275 1.00 93.81 94 GLY A O 1
ATOM 733 N N . MET A 1 95 ? -10.157 -10.769 13.964 1.00 91.19 95 MET A N 1
ATOM 734 C CA . MET A 1 95 ? -11.122 -11.501 14.787 1.00 91.19 95 MET A CA 1
ATOM 735 C C . MET A 1 95 ? -12.024 -10.551 15.574 1.00 91.19 95 MET A C 1
ATOM 737 O O . MET A 1 95 ? -13.226 -10.797 15.662 1.00 91.19 95 MET A O 1
ATOM 741 N N . ASP A 1 96 ? -11.444 -9.469 16.096 1.00 88.31 96 ASP A N 1
ATOM 742 C CA . ASP A 1 96 ? -12.163 -8.494 16.919 1.00 88.31 96 ASP A CA 1
ATOM 743 C C . ASP A 1 96 ? -12.675 -7.327 16.070 1.00 88.31 96 ASP A C 1
ATOM 745 O O . ASP A 1 96 ? -13.850 -6.960 16.133 1.00 88.31 96 ASP A O 1
ATOM 749 N N . THR A 1 97 ? -11.797 -6.755 15.243 1.00 93.62 97 THR A N 1
ATOM 750 C CA . THR A 1 97 ? -12.083 -5.569 14.432 1.00 93.62 97 THR A CA 1
ATOM 751 C C . THR A 1 97 ? -11.535 -5.712 13.013 1.00 93.62 97 THR A C 1
ATOM 753 O O . THR A 1 97 ? -10.576 -6.434 12.734 1.00 93.62 97 THR A O 1
ATOM 756 N N . ASP A 1 98 ? -12.176 -5.016 12.078 1.00 95.06 98 ASP A N 1
ATOM 757 C CA . ASP A 1 98 ? -11.648 -4.851 10.727 1.00 95.06 98 ASP A CA 1
ATOM 758 C C . ASP A 1 98 ? -10.668 -3.676 10.694 1.00 95.06 98 ASP A C 1
ATOM 760 O O . ASP A 1 98 ? -10.824 -2.717 11.445 1.00 95.06 98 ASP A O 1
ATOM 764 N N . GLY A 1 99 ? -9.741 -3.688 9.741 1.00 94.81 99 GLY A N 1
ATOM 765 C CA . GLY A 1 99 ? -8.887 -2.541 9.449 1.00 94.81 99 GLY A CA 1
ATOM 766 C C . GLY A 1 99 ? -8.995 -2.097 7.995 1.00 94.81 99 GLY A C 1
ATOM 767 O O . GLY A 1 99 ? -9.250 -2.910 7.099 1.00 94.81 99 GLY A O 1
ATOM 768 N N . LEU A 1 100 ? -8.775 -0.811 7.751 1.00 95.62 100 LEU A N 1
ATOM 769 C CA . LEU A 1 100 ? -8.527 -0.260 6.426 1.00 95.62 100 LEU A CA 1
ATOM 770 C C . LEU A 1 100 ?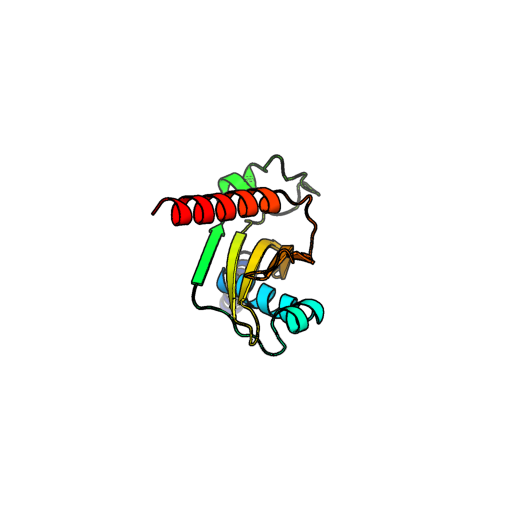 -7.049 0.103 6.331 1.00 95.62 100 LEU A C 1
ATOM 772 O O . LEU A 1 100 ? -6.542 0.888 7.116 1.00 95.62 100 LEU A O 1
ATOM 776 N N . VAL A 1 101 ? -6.355 -0.486 5.369 1.00 96.81 101 VAL A N 1
ATOM 777 C CA . VAL A 1 101 ? -4.946 -0.206 5.107 1.00 96.81 101 VAL A CA 1
ATOM 778 C C . VAL A 1 101 ? -4.851 0.826 4.004 1.00 96.81 101 VAL A C 1
ATOM 780 O O . VAL A 1 101 ? -5.506 0.666 2.972 1.00 96.81 101 VAL A O 1
ATOM 783 N N . SER A 1 102 ? -3.979 1.808 4.198 1.00 95.94 102 SER A N 1
ATOM 784 C CA . SER A 1 102 ? -3.658 2.858 3.236 1.00 95.94 102 SER A CA 1
ATOM 785 C C . SER A 1 102 ? -2.151 2.888 3.010 1.00 95.94 102 SER A C 1
ATOM 787 O O . SER A 1 102 ? -1.371 2.780 3.955 1.00 95.94 102 SER A O 1
ATOM 789 N N . LEU A 1 103 ? -1.710 2.984 1.756 1.00 96.00 103 LEU A N 1
ATOM 790 C CA . LEU A 1 103 ? -0.282 3.023 1.448 1.00 96.00 103 LEU A CA 1
ATOM 791 C C . LEU A 1 103 ? 0.062 3.863 0.227 1.00 96.00 103 LEU A C 1
ATOM 793 O O . LEU A 1 103 ? -0.709 3.927 -0.733 1.00 96.00 103 LEU A O 1
ATOM 797 N N . GLU A 1 104 ? 1.285 4.394 0.248 1.00 93.56 104 GLU A N 1
ATOM 798 C CA . GLU A 1 104 ? 2.020 4.841 -0.931 1.00 93.56 104 GLU A CA 1
ATOM 799 C C . GLU A 1 104 ? 3.300 4.025 -1.080 1.00 93.56 104 GLU A C 1
ATOM 801 O O . GLU A 1 104 ? 4.072 3.874 -0.129 1.00 93.56 104 GLU A O 1
ATOM 806 N N . ALA A 1 105 ? 3.563 3.525 -2.284 1.00 92.88 105 ALA A N 1
ATOM 807 C CA . ALA A 1 105 ? 4.808 2.829 -2.569 1.00 92.88 105 ALA A CA 1
ATOM 808 C C . ALA A 1 105 ? 5.339 3.127 -3.967 1.00 92.88 105 ALA A C 1
ATOM 810 O O . ALA A 1 105 ? 4.586 3.385 -4.906 1.00 92.88 105 ALA A O 1
ATOM 811 N N . HIS A 1 106 ? 6.648 2.986 -4.136 1.00 89.31 106 HIS A N 1
ATOM 812 C CA . HIS A 1 106 ? 7.297 2.993 -5.441 1.00 89.31 106 HIS A CA 1
ATOM 813 C C . HIS A 1 106 ? 8.263 1.816 -5.573 1.00 89.31 106 HIS A C 1
ATOM 815 O O . HIS A 1 106 ? 8.713 1.229 -4.588 1.00 89.31 106 HIS A O 1
ATOM 821 N N . LYS A 1 107 ? 8.589 1.442 -6.813 1.00 86.75 107 LYS A N 1
ATOM 822 C CA . LYS A 1 107 ? 9.547 0.364 -7.081 1.00 86.75 107 LYS A CA 1
ATOM 823 C C . LYS A 1 107 ? 10.937 0.938 -7.339 1.00 86.75 107 LYS A C 1
ATOM 825 O O . LYS A 1 107 ? 11.101 1.777 -8.221 1.00 86.75 107 LYS A O 1
ATOM 830 N N . ARG A 1 108 ? 11.943 0.458 -6.606 1.00 83.12 108 ARG A N 1
ATOM 831 C CA . ARG A 1 108 ? 13.353 0.842 -6.761 1.00 83.12 108 ARG A CA 1
ATOM 832 C C . ARG A 1 108 ? 14.240 -0.394 -6.676 1.00 83.12 108 ARG A C 1
ATOM 834 O O . ARG A 1 108 ? 14.178 -1.145 -5.709 1.00 83.12 108 ARG A O 1
ATOM 841 N N . GLY A 1 109 ? 15.057 -0.626 -7.705 1.00 76.50 109 GLY A N 1
ATOM 842 C CA . GLY A 1 109 ? 16.002 -1.751 -7.722 1.00 76.50 109 GLY A CA 1
ATOM 843 C C . GLY A 1 109 ? 15.349 -3.132 -7.567 1.00 76.50 109 GLY A C 1
ATOM 844 O O . GLY A 1 109 ? 15.960 -4.033 -7.008 1.00 76.50 109 GLY A O 1
ATOM 845 N N . GLY A 1 110 ? 14.098 -3.298 -8.015 1.00 80.75 110 GLY A N 1
ATOM 846 C CA . GLY A 1 110 ? 13.332 -4.541 -7.851 1.00 80.75 110 GLY A CA 1
ATOM 847 C C . GLY A 1 110 ? 12.559 -4.660 -6.532 1.00 80.75 110 GLY A C 1
ATOM 848 O O . GLY A 1 110 ? 11.642 -5.476 -6.462 1.00 80.75 110 GLY A O 1
ATOM 849 N N . SER A 1 111 ? 12.857 -3.818 -5.542 1.00 85.31 111 SER A N 1
ATOM 850 C CA . SER A 1 111 ? 12.164 -3.767 -4.252 1.00 85.31 111 SER A CA 1
ATOM 851 C C . SER A 1 111 ? 11.070 -2.703 -4.238 1.00 85.31 111 SER A C 1
ATOM 853 O O . SER A 1 111 ? 11.142 -1.711 -4.965 1.00 85.31 111 SER A O 1
ATOM 855 N N . TYR A 1 112 ? 10.063 -2.904 -3.390 1.00 89.81 112 TYR A N 1
ATOM 856 C CA . TYR A 1 112 ? 9.028 -1.911 -3.116 1.00 89.81 112 TYR A CA 1
ATOM 857 C C . TYR A 1 112 ? 9.413 -1.113 -1.880 1.00 89.81 112 TYR A C 1
ATOM 859 O O . TYR A 1 112 ? 9.657 -1.693 -0.82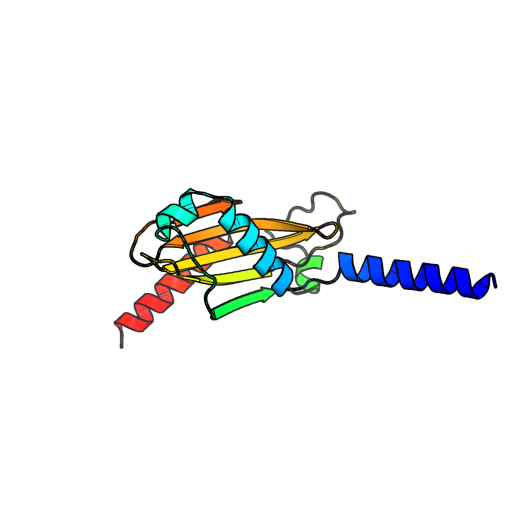4 1.00 89.81 112 TYR A O 1
ATOM 867 N N . ILE A 1 113 ? 9.492 0.200 -2.043 1.00 90.62 113 ILE A N 1
ATOM 868 C CA . ILE A 1 113 ? 9.752 1.152 -0.971 1.00 90.62 113 ILE A CA 1
ATOM 869 C C . ILE A 1 113 ? 8.412 1.785 -0.616 1.00 90.62 113 ILE A C 1
ATOM 871 O O . ILE A 1 113 ? 7.760 2.350 -1.495 1.00 90.62 113 ILE A O 1
ATOM 875 N N . PHE A 1 114 ? 7.999 1.646 0.641 1.00 93.12 114 PHE A N 1
ATOM 876 C CA . PHE A 1 114 ? 6.803 2.289 1.176 1.00 93.12 114 PHE A CA 1
ATOM 877 C C . PHE A 1 114 ? 7.185 3.670 1.694 1.00 93.12 114 PHE A C 1
ATOM 879 O O . PHE A 1 114 ? 8.056 3.778 2.553 1.00 93.12 114 PHE A O 1
ATOM 886 N N . GLU A 1 115 ? 6.556 4.705 1.148 1.00 91.00 115 GLU A N 1
ATOM 887 C CA . GLU A 1 115 ? 6.669 6.067 1.687 1.00 91.00 115 GLU A CA 1
ATOM 888 C C . GLU A 1 115 ? 5.676 6.265 2.829 1.00 91.00 115 GLU A C 1
ATOM 890 O O . GLU A 1 115 ? 5.996 6.906 3.823 1.00 91.00 115 GLU A O 1
ATOM 895 N N . MET A 1 116 ? 4.520 5.608 2.722 1.00 94.12 116 MET A N 1
ATOM 896 C CA . MET A 1 116 ? 3.538 5.495 3.788 1.00 94.12 116 MET A CA 1
ATOM 897 C C . MET A 1 116 ? 2.932 4.094 3.765 1.00 94.12 116 MET A C 1
ATOM 899 O O . MET A 1 116 ? 2.594 3.568 2.702 1.00 94.12 116 MET A O 1
ATOM 903 N N . LEU A 1 117 ? 2.778 3.495 4.937 1.00 97.19 117 LEU A N 1
ATOM 904 C CA . LEU A 1 117 ? 1.965 2.309 5.160 1.00 97.19 117 LEU A CA 1
ATOM 905 C C . LEU A 1 117 ? 1.283 2.481 6.507 1.00 97.19 117 LEU A C 1
ATOM 907 O O . LEU A 1 117 ? 1.957 2.490 7.537 1.00 97.19 117 LEU A O 1
ATOM 911 N N . SER A 1 118 ? -0.035 2.592 6.499 1.00 96.50 118 SER A N 1
ATOM 912 C CA . SER A 1 118 ? -0.817 2.773 7.711 1.00 96.50 118 SER A CA 1
ATOM 913 C C . SER A 1 118 ? -2.074 1.920 7.726 1.00 96.50 118 SER A C 1
ATOM 915 O O . SER A 1 118 ? -2.491 1.365 6.704 1.00 96.50 118 SER A O 1
ATOM 917 N N . ILE A 1 119 ? -2.642 1.764 8.917 1.00 95.94 119 ILE A N 1
ATOM 918 C CA . ILE A 1 119 ? -3.884 1.039 9.145 1.00 95.94 119 ILE A CA 1
ATOM 919 C C . ILE A 1 119 ? -4.795 1.826 10.089 1.00 95.94 119 ILE A C 1
ATOM 921 O O . ILE A 1 119 ? -4.400 2.180 11.199 1.00 95.94 119 ILE A O 1
ATOM 925 N N . ASP A 1 120 ? -6.021 2.050 9.630 1.00 94.31 120 ASP A N 1
ATOM 926 C CA . ASP A 1 120 ? -7.150 2.577 10.390 1.00 94.31 120 ASP A CA 1
ATOM 927 C C . ASP A 1 120 ? -7.965 1.419 10.961 1.00 94.31 120 ASP A C 1
ATOM 929 O O . ASP A 1 120 ? -8.435 0.559 10.205 1.00 94.31 120 ASP A O 1
ATOM 933 N N . ILE A 1 121 ? -8.174 1.390 12.275 1.00 94.62 121 ILE A N 1
ATOM 934 C CA . ILE A 1 121 ? -8.969 0.339 12.915 1.00 94.62 121 ILE A CA 1
ATOM 935 C C . ILE A 1 121 ? -10.439 0.751 12.955 1.00 94.62 121 ILE A C 1
ATOM 937 O O . ILE A 1 121 ? -10.831 1.806 13.455 1.00 94.62 121 ILE A O 1
ATOM 941 N N . ARG A 1 122 ? -11.297 -0.099 12.392 1.00 89.38 122 ARG A N 1
ATOM 942 C CA . ARG A 1 122 ? -12.711 0.212 12.206 1.00 89.38 122 ARG A CA 1
ATOM 943 C C . ARG A 1 122 ? -13.439 0.270 13.545 1.00 89.38 122 ARG A C 1
ATOM 945 O O . ARG A 1 122 ? -13.478 -0.708 14.282 1.00 89.38 122 ARG A O 1
ATOM 952 N N . GLY A 1 123 ? -14.151 1.374 13.770 1.00 83.12 123 GLY A N 1
ATOM 953 C CA . GLY A 1 123 ? -14.972 1.566 14.971 1.00 83.12 123 GLY A CA 1
ATOM 954 C C . GLY A 1 123 ? -14.195 2.111 16.169 1.00 83.12 123 GLY A C 1
ATOM 955 O O . GLY A 1 123 ? -14.770 2.236 17.246 1.00 83.12 123 GLY A O 1
ATOM 956 N N . THR A 1 124 ? -12.927 2.463 15.966 1.00 86.06 124 THR A N 1
ATOM 957 C CA . THR A 1 124 ? -12.059 3.139 16.932 1.00 86.06 124 THR A CA 1
ATOM 958 C C . THR A 1 124 ? -11.439 4.370 16.275 1.00 86.06 124 THR A C 1
ATOM 960 O O . THR A 1 124 ? -11.351 4.412 15.050 1.00 86.06 124 THR A O 1
ATOM 963 N N . ASP A 1 125 ? -10.944 5.316 17.069 1.00 83.94 125 ASP A N 1
ATOM 964 C CA . ASP A 1 125 ? -10.126 6.436 16.570 1.00 83.94 125 ASP A CA 1
ATOM 965 C C . ASP A 1 125 ? -8.629 6.057 16.480 1.00 83.94 125 ASP A C 1
ATOM 967 O O . ASP A 1 125 ? -7.752 6.918 16.441 1.00 83.94 125 ASP A O 1
ATOM 971 N N . GLU A 1 126 ? -8.313 4.756 16.494 1.00 88.50 126 GLU A N 1
ATOM 972 C CA . GLU A 1 126 ? -6.942 4.257 16.430 1.00 88.50 126 GLU A CA 1
ATOM 973 C C . GLU A 1 126 ? -6.437 4.216 14.984 1.00 88.50 126 GLU A C 1
ATOM 975 O O . GLU A 1 126 ? -6.974 3.509 14.123 1.00 88.50 126 GLU A O 1
ATOM 980 N N . HIS A 1 127 ? -5.348 4.947 14.754 1.00 92.25 127 HIS A N 1
ATOM 981 C CA . HIS A 1 127 ? -4.598 4.961 13.508 1.00 92.25 127 HIS A CA 1
ATOM 982 C C . HIS A 1 127 ? -3.143 4.581 13.776 1.00 92.25 127 HIS A C 1
ATOM 984 O O . HIS A 1 127 ? -2.480 5.186 14.622 1.00 92.25 127 HIS A O 1
ATOM 990 N N . TYR A 1 128 ? -2.624 3.603 13.037 1.00 94.19 128 TYR A N 1
ATOM 991 C CA . TYR A 1 128 ? -1.240 3.160 13.176 1.00 94.19 128 TYR A CA 1
ATOM 992 C C . TYR A 1 128 ? -0.447 3.404 11.897 1.00 94.19 128 TYR A C 1
ATOM 994 O O . TYR A 1 128 ? -0.684 2.752 10.878 1.00 94.19 128 TYR A O 1
ATOM 1002 N N . PHE A 1 129 ? 0.570 4.261 11.985 1.00 94.88 129 PHE A N 1
ATOM 1003 C CA . PHE A 1 129 ? 1.625 4.353 10.979 1.00 94.88 129 PHE A CA 1
ATOM 1004 C C . PHE A 1 129 ? 2.648 3.239 11.204 1.00 94.88 129 PHE A C 1
ATOM 1006 O O . PHE A 1 129 ? 3.264 3.119 12.263 1.00 94.88 129 PHE A O 1
ATOM 1013 N N . ILE A 1 130 ? 2.797 2.383 10.201 1.00 95.50 130 ILE A N 1
ATOM 1014 C CA . ILE A 1 130 ? 3.744 1.265 10.189 1.00 95.50 130 ILE A CA 1
ATOM 1015 C C . ILE A 1 130 ? 5.066 1.722 9.583 1.00 95.50 130 ILE A C 1
ATOM 1017 O O . ILE A 1 130 ? 6.137 1.406 10.099 1.00 95.50 130 ILE A O 1
ATOM 1021 N N . LEU A 1 131 ? 4.966 2.492 8.500 1.00 93.56 131 LEU A N 1
ATOM 1022 C CA . LEU A 1 131 ? 6.053 3.212 7.852 1.00 93.56 131 LEU A CA 1
ATOM 1023 C C . LEU A 1 131 ? 5.530 4.591 7.431 1.00 93.56 131 LEU A C 1
ATOM 1025 O O . LEU A 1 131 ? 4.382 4.694 6.993 1.00 93.56 131 LEU A O 1
ATOM 1029 N N . GLY A 1 132 ? 6.378 5.615 7.523 1.00 90.06 132 GLY A N 1
ATOM 1030 C CA . GLY A 1 132 ? 5.984 7.010 7.306 1.00 90.06 132 GLY A CA 1
ATOM 1031 C C . GLY A 1 132 ? 5.346 7.644 8.546 1.00 90.06 132 GLY A C 1
ATOM 1032 O O . GLY A 1 132 ? 5.515 7.139 9.658 1.00 90.06 132 GLY A O 1
ATOM 1033 N N . ASP A 1 133 ? 4.636 8.745 8.331 1.00 89.38 133 ASP A N 1
ATOM 1034 C CA . ASP A 1 133 ? 4.017 9.596 9.351 1.00 89.38 133 ASP A CA 1
ATOM 1035 C C . ASP A 1 133 ? 2.740 10.279 8.812 1.00 89.38 133 ASP A C 1
ATOM 1037 O O . ASP A 1 133 ? 2.332 10.067 7.664 1.00 89.38 133 ASP A O 1
ATOM 1041 N N . ASP A 1 134 ? 2.090 11.065 9.668 1.00 85.44 134 ASP A N 1
ATOM 1042 C CA . ASP A 1 134 ? 0.875 11.839 9.394 1.00 85.44 134 ASP A CA 1
ATOM 1043 C C . ASP A 1 134 ? 1.111 13.085 8.535 1.00 85.44 134 ASP A C 1
ATOM 1045 O O . ASP A 1 134 ? 0.180 13.566 7.885 1.00 85.44 134 ASP A O 1
ATOM 1049 N N . ASP A 1 135 ? 2.355 13.557 8.454 1.00 86.19 135 ASP A N 1
ATOM 1050 C CA . ASP A 1 135 ? 2.769 14.619 7.534 1.00 86.19 135 ASP A CA 1
ATOM 1051 C C . ASP A 1 135 ? 2.756 14.151 6.063 1.00 86.19 135 ASP A C 1
ATOM 1053 O O . ASP A 1 135 ? 2.876 14.960 5.132 1.00 86.19 135 ASP A O 1
ATOM 1057 N N . HIS A 1 136 ? 2.587 12.846 5.812 1.00 84.69 136 HIS A N 1
ATOM 1058 C CA . HIS A 1 136 ? 2.548 12.306 4.462 1.00 84.69 136 HIS A CA 1
ATOM 1059 C C . HIS A 1 136 ? 1.313 12.802 3.675 1.00 84.69 136 HIS A C 1
ATOM 1061 O O . HIS A 1 136 ? 0.178 12.608 4.114 1.00 84.69 136 HIS A O 1
ATOM 1067 N N . PRO A 1 137 ? 1.467 13.327 2.438 1.00 82.00 137 PRO A N 1
ATOM 1068 C CA . PRO A 1 137 ? 0.374 13.973 1.697 1.00 82.00 137 PRO A CA 1
ATOM 1069 C C . PRO A 1 137 ? -0.865 13.114 1.410 1.00 82.00 137 PRO A C 1
ATOM 1071 O O . PRO A 1 137 ? -1.940 13.656 1.177 1.00 82.00 137 PRO A O 1
ATOM 1074 N N . LEU A 1 138 ? -0.729 11.784 1.395 1.00 80.69 138 LEU A N 1
ATOM 1075 C CA . LEU A 1 138 ? -1.880 10.886 1.238 1.00 80.69 138 LEU A CA 1
ATOM 1076 C C . LEU A 1 138 ? -2.777 10.810 2.458 1.00 80.69 138 LEU A C 1
ATOM 1078 O O . LEU A 1 138 ? -3.955 10.500 2.311 1.00 80.69 138 LEU A O 1
ATOM 1082 N N . PHE A 1 139 ? -2.224 11.008 3.648 1.00 83.50 139 PHE A N 1
ATOM 1083 C CA . PHE A 1 139 ? -2.977 10.840 4.875 1.00 83.50 139 PHE A CA 1
ATOM 1084 C C . PHE A 1 139 ? -4.210 11.764 4.935 1.00 83.50 139 PHE A C 1
ATOM 1086 O O . PHE A 1 139 ? -5.318 11.237 5.080 1.00 83.50 139 PHE A O 1
ATOM 1093 N N . PRO A 1 140 ? -4.095 13.092 4.706 1.00 85.00 140 PRO A N 1
ATOM 1094 C CA . PRO A 1 140 ? -5.268 13.963 4.673 1.00 85.00 140 PRO A CA 1
ATOM 1095 C C . PRO A 1 140 ? -6.223 13.637 3.513 1.00 85.00 140 PRO A C 1
ATOM 1097 O O 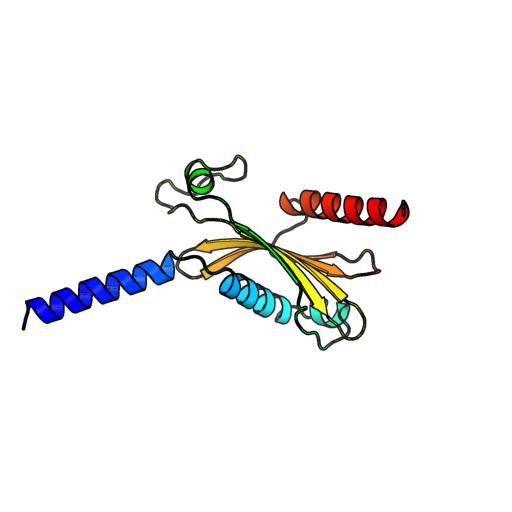. PRO A 1 140 ? -7.434 13.654 3.712 1.00 85.00 140 PRO A O 1
ATOM 1100 N N . GLU A 1 141 ? -5.715 13.268 2.328 1.00 84.50 141 GLU A N 1
ATOM 1101 C CA . GLU A 1 141 ? -6.562 12.899 1.177 1.00 84.50 141 GLU A CA 1
ATOM 1102 C C . GLU A 1 141 ? -7.437 11.666 1.467 1.00 84.50 141 GLU A C 1
ATOM 1104 O O . GLU A 1 141 ? -8.618 11.623 1.111 1.00 84.50 141 GLU A O 1
ATOM 1109 N N . VAL A 1 142 ? -6.871 10.651 2.130 1.00 82.81 142 VAL A N 1
ATOM 1110 C CA . VAL A 1 142 ? -7.617 9.458 2.548 1.00 82.81 142 VAL A CA 1
ATOM 1111 C C . VAL A 1 142 ? -8.629 9.812 3.638 1.00 82.81 142 VAL A C 1
ATOM 1113 O O . VAL A 1 142 ? -9.773 9.359 3.561 1.00 82.81 142 VAL A O 1
ATOM 1116 N N . GLY A 1 143 ? -8.248 10.646 4.610 1.00 82.94 143 GLY A N 1
ATOM 1117 C CA . GLY A 1 143 ? -9.153 11.131 5.655 1.00 82.94 143 GLY A CA 1
ATOM 1118 C C . GLY A 1 143 ? -10.392 11.825 5.081 1.00 82.94 143 GLY A C 1
ATOM 1119 O O . GLY A 1 143 ? -11.520 11.421 5.373 1.00 82.94 143 GLY A O 1
ATOM 1120 N N . GLU A 1 144 ? -10.200 12.788 4.175 1.00 86.50 144 GLU A N 1
ATOM 1121 C CA . GLU A 1 144 ? -11.292 13.503 3.496 1.00 86.50 144 GLU A CA 1
ATOM 1122 C C . GLU A 1 144 ? -12.225 12.554 2.727 1.00 86.50 144 GLU A C 1
ATOM 1124 O O . GLU A 1 144 ? -13.456 12.688 2.769 1.00 86.50 144 GLU A O 1
ATOM 1129 N N . LEU A 1 145 ? -11.660 11.550 2.043 1.00 84.31 145 LEU A N 1
ATOM 1130 C CA . LEU A 1 145 ? -12.444 10.539 1.337 1.00 84.31 145 LEU A CA 1
ATOM 1131 C C . LEU A 1 145 ? -13.335 9.753 2.309 1.00 84.31 145 LEU A C 1
ATOM 1133 O O . LEU A 1 145 ? -14.528 9.579 2.040 1.00 84.31 145 LEU A O 1
ATOM 1137 N N . LEU A 1 146 ? -12.789 9.292 3.435 1.00 82.25 146 LEU A N 1
ATOM 1138 C CA . LEU A 1 146 ? -13.537 8.521 4.429 1.00 82.25 146 LEU A CA 1
ATOM 1139 C C . LEU A 1 146 ? -14.657 9.343 5.071 1.00 82.25 146 LEU A C 1
ATOM 1141 O O . LEU A 1 146 ? -15.790 8.860 5.171 1.00 82.25 146 LEU A O 1
ATOM 1145 N N . GLU A 1 147 ? -14.384 10.598 5.424 1.00 85.06 147 GLU A N 1
ATOM 1146 C CA . GLU A 1 147 ? -15.393 11.522 5.946 1.00 85.06 147 GLU A CA 1
ATOM 1147 C C . GLU A 1 147 ? -16.529 11.753 4.942 1.00 85.06 147 GLU A C 1
ATOM 1149 O O . GLU A 1 147 ? -17.714 11.736 5.303 1.00 85.06 147 GLU A O 1
ATOM 1154 N N . SER A 1 148 ? -16.192 11.913 3.657 1.00 85.19 148 SER A N 1
ATOM 1155 C CA . SER A 1 148 ? -17.184 12.109 2.597 1.00 85.19 148 SER A CA 1
ATOM 1156 C C . SER A 1 148 ? -18.126 10.905 2.460 1.00 85.19 148 SER A C 1
ATOM 1158 O O . SER A 1 148 ? -19.344 11.075 2.324 1.00 85.19 148 SER A O 1
ATOM 1160 N N . ILE A 1 149 ? -17.588 9.685 2.582 1.00 83.62 149 ILE A N 1
ATOM 1161 C CA . ILE A 1 149 ? -18.353 8.435 2.532 1.00 83.62 149 ILE A CA 1
ATOM 1162 C C . ILE A 1 149 ? -19.281 8.332 3.748 1.00 83.62 149 ILE A C 1
ATOM 1164 O O . ILE A 1 149 ? -20.467 8.023 3.594 1.00 83.62 149 ILE A O 1
AT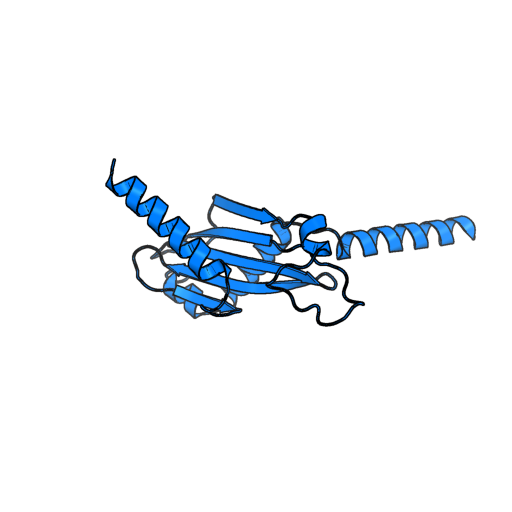OM 1168 N N . GLN A 1 150 ? -18.783 8.636 4.949 1.00 81.81 150 GLN A N 1
ATOM 1169 C CA . GLN A 1 150 ? -19.590 8.610 6.172 1.00 81.81 150 GLN A CA 1
ATOM 1170 C C . GLN A 1 150 ? -20.743 9.621 6.119 1.00 81.81 150 GLN A C 1
ATOM 1172 O O . GLN A 1 150 ? -21.894 9.276 6.403 1.00 81.81 150 GLN A O 1
ATOM 1177 N N . LYS A 1 151 ? -20.466 10.859 5.694 1.00 82.88 151 LYS A N 1
ATOM 1178 C CA . LYS A 1 151 ? -21.481 11.911 5.549 1.00 82.88 151 LYS A CA 1
ATOM 1179 C C . LYS A 1 151 ? -22.537 11.545 4.506 1.00 82.88 151 LYS A C 1
ATOM 1181 O O . LYS A 1 151 ? -23.727 11.758 4.738 1.00 82.88 151 LYS A O 1
ATOM 1186 N N . GLY A 1 152 ? -22.119 10.952 3.387 1.00 80.00 152 GLY A N 1
ATOM 1187 C CA . GLY A 1 152 ? -23.022 10.446 2.353 1.00 80.00 152 GLY A CA 1
ATOM 1188 C C . GLY A 1 152 ? -23.926 9.310 2.842 1.00 80.00 152 GLY A C 1
ATOM 1189 O O . GLY A 1 152 ? -25.090 9.249 2.453 1.00 80.00 152 GLY A O 1
ATOM 1190 N N . SER A 1 153 ? -23.424 8.449 3.734 1.00 78.44 153 SER A N 1
ATOM 1191 C CA . SER A 1 153 ? -24.209 7.371 4.346 1.00 78.44 153 SER A CA 1
ATOM 1192 C C . SER A 1 153 ? -25.214 7.866 5.387 1.00 78.44 153 SER A C 1
ATOM 1194 O O . SER A 1 153 ? -26.249 7.235 5.548 1.00 78.44 153 SER A O 1
ATOM 1196 N N . LYS A 1 154 ? -24.923 8.959 6.103 1.00 73.12 154 LYS A N 1
ATOM 1197 C CA . LYS A 1 154 ? -25.804 9.519 7.147 1.00 73.12 154 LYS A CA 1
ATOM 1198 C C . LYS A 1 154 ? -27.001 10.298 6.580 1.00 73.12 154 LYS A C 1
ATOM 1200 O O . LYS A 1 154 ? -27.981 10.509 7.285 1.00 73.12 154 LYS A O 1
ATOM 1205 N N . ASN A 1 155 ? -26.913 10.724 5.320 1.00 66.06 155 ASN A N 1
ATOM 1206 C CA . ASN A 1 155 ? -27.955 11.475 4.613 1.00 66.06 155 ASN A CA 1
ATOM 1207 C C . ASN A 1 155 ? -28.897 10.588 3.769 1.00 66.06 155 ASN A C 1
ATOM 1209 O O . ASN A 1 155 ? -29.669 11.118 2.967 1.00 66.06 155 ASN A O 1
ATOM 1213 N N . ARG A 1 156 ? -28.818 9.262 3.911 1.00 53.69 156 ARG A N 1
ATOM 1214 C CA . ARG A 1 156 ? -29.738 8.281 3.317 1.00 53.69 156 ARG A CA 1
ATOM 1215 C C . ARG A 1 156 ? -30.493 7.556 4.418 1.00 53.69 156 ARG A C 1
ATOM 1217 O O . ARG A 1 156 ? -31.670 7.232 4.161 1.00 53.69 156 ARG A O 1
#

pLDDT: mean 84.72, std 12.37, range [47.72, 97.19]

Foldseek 3Di:
DVVVVVVVVVVVVVVVVCLQQDDDPVVVVVVLVVLLVVDVVSCVLLPHDKDWDPDKDKDKADPVPLVVDDPPDDDPDPPADRWIKMWMWGKMHGPVWIKIWTWIWTRDRNDIDTCWIKIDTPPDRDIDTSHHDCPDPVNVVVVVVVVVVVVVVVVD